Protein AF-A0A2M7CLM7-F1 (afdb_monomer)

Foldseek 3Di:
DDPVPDDCVPPDDQDPVNVVVDDPPPPCPDPDDDDDDDDDDPVLVVVLVVVDPCSVVVVVVVVVVVVVVVVVVVVVVVD

pLDDT: mean 81.15, std 13.59, range [44.69, 97.12]

Structure (mmCIF, N/CA/C/O backbone):
data_AF-A0A2M7CLM7-F1
#
_entry.id   AF-A0A2M7CLM7-F1
#
loop_
_atom_site.group_PDB
_atom_site.id
_atom_site.type_symbol
_atom_site.label_atom_id
_atom_site.label_alt_id
_atom_site.label_comp_id
_atom_site.label_asym_id
_atom_site.label_entity_id
_atom_site.label_seq_id
_atom_site.pdbx_PDB_ins_code
_atom_site.Cartn_x
_atom_site.Cartn_y
_atom_site.Cartn_z
_atom_site.occupancy
_atom_site.B_iso_or_equiv
_atom_site.auth_seq_id
_atom_site.auth_comp_id
_atom_site.auth_asym_id
_atom_site.auth_atom_id
_atom_site.pdbx_PDB_model_num
ATOM 1 N N . MET A 1 1 ? 38.651 -2.663 -22.784 1.00 62.88 1 MET A N 1
ATOM 2 C CA . MET A 1 1 ? 37.188 -2.546 -22.754 1.00 62.88 1 MET A CA 1
ATOM 3 C C . MET A 1 1 ? 36.755 -1.786 -23.978 1.00 62.88 1 MET A C 1
ATOM 5 O O . MET A 1 1 ? 36.752 -0.561 -23.995 1.00 62.88 1 MET A O 1
ATOM 9 N N . THR A 1 2 ? 36.52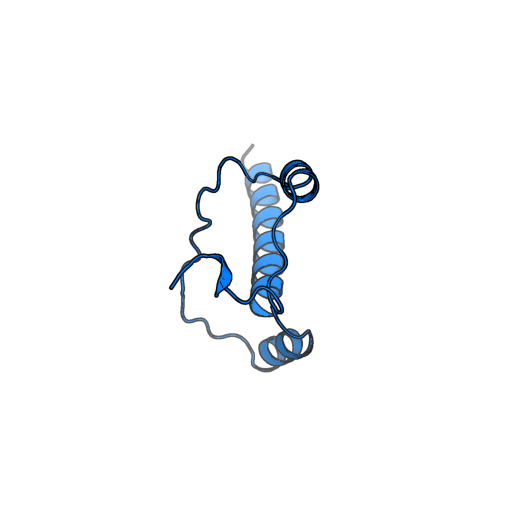9 -2.558 -25.029 1.00 81.25 2 THR A N 1
ATOM 10 C CA . THR A 1 2 ? 35.855 -2.132 -26.251 1.00 81.25 2 THR A CA 1
ATOM 11 C C . THR A 1 2 ? 34.391 -2.540 -26.152 1.00 81.25 2 THR A C 1
ATOM 13 O O . THR A 1 2 ? 34.073 -3.496 -25.446 1.00 81.25 2 THR A O 1
ATOM 16 N N . ASP A 1 3 ? 33.506 -1.854 -26.866 1.00 77.44 3 ASP A N 1
ATOM 17 C CA . ASP A 1 3 ? 32.072 -2.179 -26.879 1.00 77.44 3 ASP A CA 1
ATOM 18 C C . ASP A 1 3 ? 31.797 -3.639 -27.289 1.00 77.44 3 ASP A C 1
ATOM 20 O O . ASP A 1 3 ? 30.820 -4.234 -26.850 1.00 77.44 3 ASP A O 1
ATOM 24 N N . ALA A 1 4 ? 32.702 -4.252 -28.062 1.00 80.19 4 ALA A N 1
ATOM 25 C CA . ALA A 1 4 ? 32.624 -5.654 -28.472 1.00 80.19 4 ALA A CA 1
ATOM 26 C C . ALA A 1 4 ? 32.829 -6.665 -27.324 1.00 80.19 4 ALA A C 1
ATOM 28 O O . ALA A 1 4 ? 32.586 -7.855 -27.508 1.00 80.19 4 ALA A O 1
ATOM 29 N N . GLU A 1 5 ? 33.297 -6.213 -26.159 1.00 83.75 5 GLU A N 1
ATOM 30 C CA . GLU A 1 5 ? 33.515 -7.040 -24.965 1.00 83.75 5 GLU A CA 1
ATOM 31 C C . GLU A 1 5 ? 32.329 -6.971 -23.980 1.00 83.75 5 GLU A C 1
ATOM 33 O O . GLU A 1 5 ? 32.395 -7.570 -22.907 1.00 83.75 5 GLU A O 1
ATOM 38 N N . ILE A 1 6 ? 31.260 -6.233 -24.311 1.00 82.94 6 ILE A N 1
ATOM 39 C CA . ILE A 1 6 ? 30.059 -6.115 -23.475 1.00 82.94 6 ILE A CA 1
ATOM 40 C C . ILE A 1 6 ? 29.157 -7.331 -23.719 1.00 82.94 6 ILE A C 1
ATOM 42 O O . ILE A 1 6 ? 28.708 -7.577 -24.837 1.00 82.94 6 ILE A O 1
ATOM 46 N N . ASP A 1 7 ? 28.894 -8.091 -22.659 1.00 80.31 7 ASP A N 1
ATOM 47 C CA . ASP A 1 7 ? 27.943 -9.201 -22.673 1.00 80.31 7 ASP A CA 1
ATOM 48 C C . ASP A 1 7 ? 26.509 -8.672 -22.510 1.00 80.31 7 ASP A C 1
ATOM 50 O O . ASP A 1 7 ? 26.208 -7.968 -21.549 1.00 80.31 7 ASP A O 1
ATOM 54 N N . PHE A 1 8 ? 25.636 -9.019 -23.458 1.00 75.75 8 PHE A N 1
ATOM 55 C CA . PHE A 1 8 ? 24.213 -8.657 -23.482 1.00 75.75 8 PHE A CA 1
ATOM 56 C C . PHE A 1 8 ? 23.298 -9.879 -23.295 1.00 75.75 8 PHE A C 1
ATOM 58 O O . PHE A 1 8 ? 22.101 -9.819 -23.590 1.00 75.75 8 PHE A O 1
ATOM 65 N N . SER A 1 9 ? 23.846 -11.016 -22.855 1.00 79.62 9 SER A N 1
ATOM 66 C CA . SER A 1 9 ? 23.097 -12.267 -22.693 1.00 79.62 9 SER A CA 1
ATOM 67 C C . SER A 1 9 ? 21.936 -12.165 -21.695 1.00 79.62 9 SER A C 1
ATOM 69 O O . SER A 1 9 ? 20.937 -12.870 -21.849 1.00 79.62 9 SER A O 1
ATOM 71 N N . ASP A 1 10 ? 22.026 -11.268 -20.713 1.00 79.44 10 ASP A N 1
ATOM 72 C CA . ASP A 1 10 ? 21.009 -11.012 -19.690 1.00 79.44 10 ASP A CA 1
ATOM 73 C C . ASP A 1 10 ? 20.133 -9.779 -19.980 1.00 79.44 10 ASP A C 1
ATOM 75 O O . ASP A 1 10 ? 19.007 -9.685 -19.478 1.00 79.44 10 ASP A O 1
ATOM 79 N N . ILE A 1 11 ? 20.618 -8.842 -20.799 1.00 78.75 11 ILE A N 1
ATOM 80 C CA . ILE A 1 11 ? 19.937 -7.586 -21.124 1.00 78.75 11 ILE A CA 1
ATOM 81 C C . ILE A 1 11 ? 19.992 -7.369 -22.641 1.00 78.75 11 ILE A C 1
ATOM 83 O O . ILE A 1 11 ? 20.943 -6.768 -23.144 1.00 78.75 11 ILE A O 1
ATOM 87 N N . PRO A 1 12 ? 18.972 -7.821 -23.393 1.00 76.88 12 PRO A N 1
ATOM 88 C CA . PRO A 1 12 ? 18.937 -7.619 -24.833 1.00 76.88 12 PRO A CA 1
ATOM 89 C C . PRO A 1 12 ? 18.891 -6.125 -25.166 1.00 76.88 12 PRO A C 1
ATOM 91 O O . PRO A 1 12 ? 18.212 -5.340 -24.495 1.00 76.88 12 PRO A O 1
ATOM 94 N N . GLU A 1 13 ? 19.586 -5.737 -26.233 1.00 80.69 13 GLU A N 1
ATOM 95 C CA . GLU A 1 13 ? 19.599 -4.353 -26.691 1.00 80.69 13 GLU A CA 1
ATOM 96 C C . GLU A 1 13 ? 18.194 -3.865 -27.065 1.00 80.69 13 GLU A C 1
ATOM 98 O O . GLU A 1 13 ? 17.385 -4.564 -27.683 1.00 80.69 13 GLU A O 1
ATOM 103 N N . VAL A 1 14 ? 17.898 -2.619 -26.694 1.00 81.38 14 VAL A N 1
ATOM 104 C CA . VAL A 1 14 ? 16.622 -1.987 -27.024 1.00 81.38 14 VAL A CA 1
ATOM 105 C C . VAL A 1 14 ? 16.616 -1.652 -28.510 1.00 81.38 14 VAL A C 1
ATOM 107 O O . VAL A 1 14 ? 17.305 -0.733 -28.952 1.00 81.38 14 VAL A O 1
ATOM 110 N N . THR A 1 15 ? 15.798 -2.359 -29.289 1.00 84.94 15 THR A N 1
ATOM 111 C CA . THR A 1 15 ? 15.643 -2.033 -30.710 1.00 84.94 15 THR A CA 1
ATOM 112 C C . THR A 1 15 ? 14.906 -0.699 -30.893 1.00 84.94 15 THR A C 1
ATOM 114 O O . THR A 1 15 ? 14.098 -0.302 -30.041 1.00 84.94 15 THR A O 1
ATOM 117 N N . PRO A 1 16 ? 15.095 -0.004 -32.029 1.00 80.62 16 PRO A N 1
ATOM 118 C CA . PRO A 1 16 ? 14.333 1.207 -32.345 1.00 80.62 16 PRO A CA 1
ATOM 119 C C . PRO A 1 16 ? 12.809 0.996 -32.296 1.00 80.62 16 PRO A C 1
ATOM 121 O O . PRO A 1 16 ? 12.064 1.879 -31.874 1.00 80.62 16 PRO A O 1
ATOM 124 N N . GLU A 1 17 ? 12.338 -0.197 -32.665 1.00 81.19 17 GLU A N 1
ATOM 125 C CA . GLU A 1 17 ? 10.922 -0.574 -32.605 1.00 81.19 17 GLU A CA 1
ATOM 126 C C . GLU A 1 17 ? 10.422 -0.758 -31.164 1.00 81.19 17 GLU A C 1
ATOM 128 O O . GLU A 1 17 ? 9.291 -0.378 -30.847 1.00 81.19 17 GLU A O 1
ATOM 133 N N . MET A 1 18 ? 11.254 -1.316 -30.275 1.00 78.25 18 MET A N 1
ATOM 134 C CA . MET A 1 18 ? 10.964 -1.404 -28.839 1.00 78.25 18 MET A CA 1
ATOM 135 C C . MET A 1 18 ? 10.909 -0.014 -28.208 1.00 78.25 18 MET A C 1
ATOM 137 O O . MET A 1 18 ? 9.992 0.278 -27.439 1.00 78.25 18 MET A O 1
ATOM 141 N N . PHE A 1 19 ? 11.843 0.863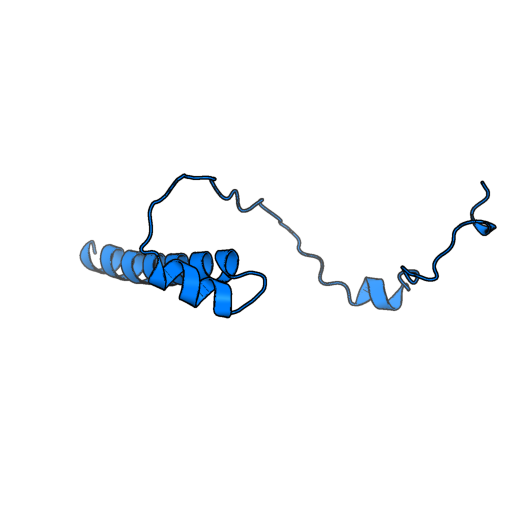 -28.580 1.00 79.19 19 PHE A N 1
ATOM 142 C CA . PHE A 1 19 ? 11.875 2.246 -28.115 1.00 79.19 19 PHE A CA 1
ATOM 143 C C . PHE A 1 19 ? 10.621 3.020 -28.545 1.00 79.19 19 PHE A C 1
ATOM 145 O O . PHE A 1 19 ? 10.006 3.704 -27.728 1.00 79.19 19 PHE A O 1
ATOM 152 N N . ALA A 1 20 ? 10.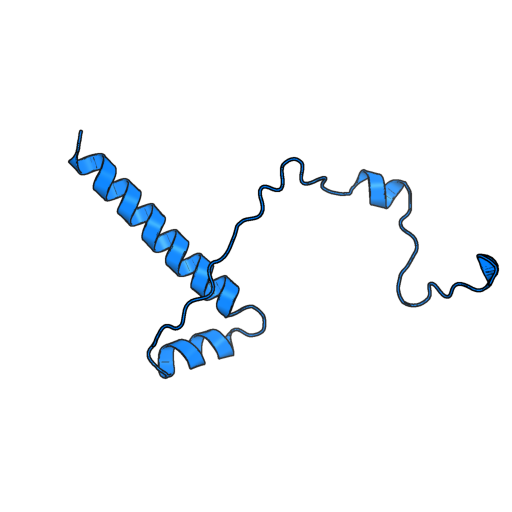179 2.849 -29.796 1.00 77.00 20 ALA A N 1
ATOM 153 C CA . ALA A 1 20 ? 8.973 3.488 -30.326 1.00 77.00 20 ALA A CA 1
ATOM 154 C C . ALA A 1 20 ? 7.677 3.045 -29.618 1.00 77.00 20 ALA A C 1
ATOM 156 O O . ALA A 1 20 ? 6.727 3.821 -29.524 1.00 77.00 20 ALA A O 1
ATOM 157 N N . LYS A 1 21 ? 7.637 1.814 -29.091 1.00 75.25 21 LYS A N 1
ATOM 158 C CA . LYS A 1 21 ? 6.515 1.282 -28.293 1.00 75.25 21 LYS A CA 1
ATOM 159 C C . LYS A 1 21 ? 6.606 1.648 -26.807 1.00 75.25 21 LYS A C 1
ATOM 161 O O . LYS A 1 21 ? 5.688 1.346 -26.042 1.00 75.25 21 LYS A O 1
ATOM 166 N N . GLY A 1 22 ? 7.694 2.290 -26.383 1.00 70.19 22 GLY A N 1
ATOM 167 C CA . GLY A 1 22 ? 7.901 2.712 -25.006 1.00 70.19 22 GLY A CA 1
ATOM 168 C C . GLY A 1 22 ? 6.879 3.764 -24.575 1.00 70.19 22 GLY A C 1
ATOM 169 O O . GLY A 1 22 ? 6.770 4.838 -25.166 1.00 70.19 22 GLY A O 1
ATOM 170 N N . ILE A 1 23 ? 6.141 3.492 -23.497 1.00 63.72 23 ILE A N 1
ATOM 171 C CA . ILE A 1 23 ? 5.261 4.493 -22.884 1.00 63.72 23 ILE A CA 1
ATOM 172 C C . ILE A 1 23 ? 6.136 5.532 -22.175 1.00 63.72 23 ILE A C 1
ATOM 174 O O . ILE A 1 23 ? 6.603 5.321 -21.053 1.00 63.72 23 ILE A O 1
ATOM 178 N N . VAL A 1 24 ? 6.335 6.687 -22.810 1.00 62.69 24 VAL A N 1
ATOM 179 C CA . VAL A 1 24 ? 7.024 7.821 -22.186 1.00 62.69 24 VAL A CA 1
ATOM 180 C C . VAL A 1 24 ? 6.113 8.430 -21.121 1.00 62.69 24 VAL A C 1
ATOM 182 O O . VAL A 1 24 ? 5.178 9.176 -21.417 1.00 62.69 24 VAL A O 1
ATOM 185 N N . ARG A 1 25 ? 6.401 8.155 -19.846 1.00 59.81 25 ARG A N 1
ATOM 186 C CA . ARG A 1 25 ? 5.770 8.852 -18.717 1.00 59.81 25 ARG A CA 1
ATOM 187 C C . ARG A 1 25 ? 6.302 10.288 -18.626 1.00 59.81 25 ARG A C 1
ATOM 189 O O . ARG A 1 25 ? 7.223 10.571 -17.866 1.00 59.81 25 ARG A O 1
ATOM 196 N N . ARG A 1 26 ? 5.732 11.210 -19.409 1.00 48.84 26 ARG A N 1
ATOM 197 C CA . ARG A 1 26 ? 6.002 12.653 -19.277 1.00 48.84 26 ARG A CA 1
ATOM 198 C C . ARG A 1 26 ? 5.370 13.180 -17.982 1.00 48.84 26 ARG A C 1
ATOM 200 O O . ARG A 1 26 ? 4.178 13.003 -17.765 1.00 48.84 26 ARG A O 1
ATOM 207 N N . GLY A 1 27 ? 6.163 13.844 -17.136 1.00 57.09 27 GLY A N 1
ATOM 208 C CA . GLY A 1 27 ? 5.659 14.545 -15.946 1.00 57.09 27 GLY A CA 1
ATOM 209 C C . GLY A 1 27 ? 5.705 13.763 -14.630 1.00 57.09 27 GLY A C 1
ATOM 210 O O . GLY A 1 27 ? 4.817 13.934 -13.797 1.00 57.09 27 GLY A O 1
ATOM 211 N N . LEU A 1 28 ? 6.734 12.932 -14.416 1.00 54.72 28 LEU A N 1
ATOM 212 C CA . LEU A 1 28 ? 7.021 12.260 -13.141 1.00 54.72 28 LEU A CA 1
ATOM 213 C C . LEU A 1 28 ? 7.272 13.281 -12.012 1.00 54.72 28 LEU A C 1
ATOM 215 O O . LEU A 1 28 ? 8.408 13.482 -11.592 1.00 54.72 28 LEU A O 1
ATOM 219 N N . LYS A 1 29 ? 6.226 13.917 -11.472 1.00 59.19 29 LYS A N 1
ATOM 220 C CA . LYS A 1 29 ? 6.307 14.433 -10.104 1.00 59.19 29 LYS A CA 1
ATOM 221 C C . LYS A 1 29 ? 6.537 13.208 -9.220 1.00 59.19 29 LYS A C 1
ATOM 223 O O . LYS A 1 29 ? 5.678 12.320 -9.224 1.00 59.19 29 LYS A O 1
ATOM 228 N N . PRO A 1 30 ? 7.670 13.109 -8.505 1.00 60.38 30 PRO A N 1
ATOM 229 C CA . PRO A 1 30 ? 7.895 11.986 -7.616 1.00 60.38 30 PRO A CA 1
ATOM 230 C C . PRO A 1 30 ? 6.741 11.951 -6.619 1.00 60.38 30 PRO A C 1
ATOM 232 O O . PRO A 1 30 ? 6.497 12.931 -5.912 1.00 60.38 30 PRO A O 1
ATOM 235 N N . ILE A 1 31 ? 6.000 10.844 -6.573 1.00 66.94 31 ILE A N 1
ATOM 236 C CA . ILE A 1 31 ? 5.057 10.631 -5.480 1.00 66.94 31 ILE A CA 1
ATOM 237 C C . ILE A 1 31 ? 5.926 10.353 -4.257 1.00 66.94 31 ILE A C 1
ATOM 239 O O . ILE A 1 31 ? 6.414 9.238 -4.071 1.00 66.94 31 ILE A O 1
ATOM 243 N N . THR A 1 32 ? 6.164 11.381 -3.449 1.00 76.62 32 THR A N 1
ATOM 244 C CA . THR A 1 32 ? 6.947 11.259 -2.224 1.00 76.62 32 THR A CA 1
ATOM 245 C C . THR A 1 32 ? 6.129 10.486 -1.196 1.00 76.62 32 THR A C 1
ATOM 247 O O . THR A 1 32 ? 5.167 10.983 -0.607 1.00 76.62 32 THR A O 1
ATOM 250 N N . LYS A 1 33 ? 6.484 9.215 -1.000 1.00 82.38 33 LYS A N 1
ATOM 251 C CA . LYS A 1 33 ? 5.981 8.426 0.125 1.00 82.38 33 LYS A CA 1
ATOM 252 C C . LYS A 1 33 ? 6.728 8.880 1.376 1.00 82.38 33 LYS A C 1
ATOM 254 O O . LYS A 1 33 ? 7.950 8.991 1.352 1.00 82.38 33 LYS A O 1
ATOM 259 N N . LYS A 1 34 ? 6.006 9.140 2.463 1.00 85.81 34 LYS A N 1
ATOM 260 C CA . LYS A 1 34 ? 6.622 9.373 3.773 1.00 85.81 34 LYS A CA 1
ATOM 261 C C . LYS A 1 34 ? 6.753 8.034 4.487 1.00 85.81 34 LYS A C 1
ATOM 263 O O . LYS A 1 34 ? 5.763 7.317 4.609 1.00 85.81 34 LYS A O 1
ATOM 268 N N . GLN A 1 35 ? 7.958 7.704 4.939 1.00 87.81 35 GLN A N 1
ATOM 269 C CA . GLN A 1 35 ? 8.162 6.576 5.838 1.00 87.81 35 GLN A CA 1
ATOM 270 C C . GLN A 1 35 ? 7.687 6.981 7.233 1.00 87.81 35 GLN A C 1
ATOM 272 O O . GLN A 1 35 ? 8.072 8.031 7.744 1.00 87.81 35 GLN A O 1
ATOM 277 N N . LEU A 1 36 ? 6.827 6.162 7.826 1.00 88.56 36 LEU A N 1
ATOM 278 C CA . LEU A 1 36 ? 6.304 6.367 9.169 1.00 88.56 36 LEU A CA 1
ATOM 279 C C . LEU A 1 36 ? 6.220 5.020 9.887 1.00 88.56 36 LEU A C 1
ATOM 281 O O . LEU A 1 36 ? 5.963 3.995 9.255 1.00 88.56 36 LEU A O 1
ATOM 285 N N . THR A 1 37 ? 6.434 5.026 11.199 1.00 91.44 37 THR A N 1
ATOM 286 C CA . THR A 1 37 ? 6.262 3.835 12.034 1.00 91.44 37 THR A CA 1
ATOM 287 C C . THR A 1 37 ? 4.808 3.773 12.491 1.00 91.44 37 THR A C 1
ATOM 289 O O . THR A 1 37 ? 4.366 4.629 13.253 1.00 91.44 37 THR A O 1
ATOM 292 N N . LEU A 1 38 ? 4.064 2.773 12.017 1.00 89.75 38 LEU A N 1
ATOM 293 C CA . LEU A 1 38 ? 2.672 2.512 12.390 1.00 89.75 38 LEU A CA 1
ATOM 294 C C . LEU A 1 38 ? 2.565 1.119 13.007 1.00 89.75 38 LEU A C 1
ATOM 296 O O . LEU A 1 38 ? 3.246 0.194 12.566 1.00 89.75 38 LEU A O 1
ATOM 300 N N . ARG A 1 39 ? 1.690 0.968 14.002 1.00 93.44 39 ARG A N 1
ATOM 301 C CA . ARG A 1 39 ? 1.281 -0.341 14.513 1.00 93.44 39 ARG A CA 1
ATOM 302 C C . ARG A 1 39 ? -0.028 -0.734 13.838 1.00 93.44 39 ARG A C 1
ATOM 304 O O . ARG A 1 39 ? -0.971 0.051 13.848 1.00 93.44 39 ARG A O 1
ATOM 311 N N . LEU A 1 40 ? -0.040 -1.915 13.241 1.00 93.19 40 LEU A N 1
ATOM 312 C CA . LEU A 1 40 ? -1.214 -2.568 12.673 1.00 93.19 40 LEU A CA 1
ATOM 313 C C . LEU A 1 40 ? -1.351 -3.930 13.346 1.00 93.19 40 LEU A C 1
ATOM 315 O O . LEU A 1 40 ? -0.358 -4.459 13.858 1.00 93.19 40 LEU A O 1
ATOM 319 N N . ASP A 1 41 ? -2.557 -4.480 13.323 1.00 97.12 41 ASP A N 1
ATOM 320 C CA . ASP A 1 41 ? -2.813 -5.809 13.861 1.00 97.12 41 ASP A CA 1
ATOM 321 C C . ASP A 1 41 ? -2.004 -6.872 13.099 1.00 97.12 41 ASP A C 1
ATOM 323 O O . ASP A 1 41 ? -1.720 -6.742 11.901 1.00 97.12 41 ASP A O 1
ATOM 327 N N . SER A 1 42 ? -1.555 -7.897 13.828 1.00 96.19 42 SER A N 1
ATOM 328 C CA . SER A 1 42 ? -0.624 -8.903 13.298 1.00 96.19 42 SER A CA 1
ATOM 329 C C . SER A 1 42 ? -1.250 -9.721 12.172 1.00 96.19 42 SER A C 1
ATOM 331 O O . SER A 1 42 ? -0.614 -9.948 11.145 1.00 96.19 42 SER A O 1
ATOM 333 N N . ASP A 1 43 ? -2.510 -10.103 12.348 1.00 97.06 43 ASP A N 1
ATOM 334 C CA . ASP A 1 43 ? -3.321 -10.851 11.388 1.00 97.06 43 ASP A CA 1
ATOM 335 C C . ASP A 1 43 ? -3.502 -10.087 10.070 1.00 97.06 43 ASP A C 1
ATOM 337 O O . ASP A 1 43 ? -3.380 -10.657 8.987 1.00 97.06 43 ASP A O 1
ATOM 341 N N . LEU A 1 44 ? -3.699 -8.771 10.138 1.00 95.38 44 LEU A N 1
ATOM 342 C CA . LEU A 1 44 ? -3.810 -7.921 8.959 1.00 95.38 44 LEU A CA 1
ATOM 343 C C . LEU A 1 44 ? -2.491 -7.876 8.181 1.00 95.38 44 LEU A C 1
ATOM 345 O O . LEU A 1 44 ? -2.489 -7.946 6.949 1.00 95.38 44 LEU A O 1
ATOM 349 N N . ILE A 1 45 ? -1.357 -7.778 8.882 1.00 94.31 45 ILE A N 1
ATOM 350 C CA . ILE A 1 45 ? -0.034 -7.811 8.246 1.00 94.31 45 ILE A CA 1
ATOM 351 C C . ILE A 1 45 ? 0.212 -9.172 7.588 1.00 94.31 45 ILE A C 1
ATOM 353 O O . ILE A 1 45 ? 0.718 -9.214 6.464 1.00 94.31 45 ILE A O 1
ATOM 357 N N . GLU A 1 46 ? -0.117 -10.265 8.272 1.00 96.75 46 GLU A N 1
ATOM 358 C CA . GLU A 1 46 ? 0.029 -11.627 7.750 1.00 96.75 46 GLU A CA 1
ATOM 359 C C . GLU A 1 46 ? -0.817 -11.832 6.497 1.00 96.75 46 GLU A C 1
ATOM 361 O O . GLU A 1 46 ? -0.263 -12.168 5.450 1.00 96.75 46 GLU A O 1
ATOM 366 N N . TRP A 1 47 ? -2.101 -11.480 6.548 1.00 96.12 47 TRP A N 1
ATOM 367 C CA . TRP A 1 47 ? -3.003 -11.574 5.402 1.00 96.12 47 TRP A CA 1
ATOM 368 C C . TRP A 1 47 ? -2.486 -10.809 4.179 1.00 96.12 47 TRP A C 1
ATOM 370 O O . TRP A 1 47 ? -2.530 -11.304 3.054 1.00 96.12 47 TRP A O 1
ATOM 380 N N . PHE A 1 48 ? -1.946 -9.599 4.364 1.00 95.31 48 PHE A N 1
ATOM 381 C CA . PHE A 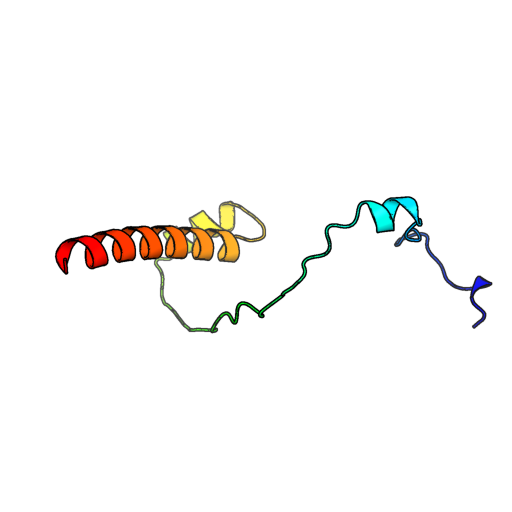1 48 ? -1.353 -8.848 3.256 1.00 95.31 48 PHE A CA 1
ATOM 382 C C . PHE A 1 48 ? -0.085 -9.521 2.716 1.00 95.31 48 PHE A C 1
ATOM 384 O O . PHE A 1 48 ? 0.107 -9.556 1.497 1.00 95.31 48 PHE A O 1
ATOM 391 N N . LYS A 1 49 ? 0.776 -10.056 3.591 1.00 93.94 49 LYS A N 1
ATOM 392 C CA . LYS A 1 49 ? 2.007 -10.763 3.198 1.00 93.94 49 LYS A CA 1
ATOM 393 C C . LYS A 1 49 ? 1.721 -12.037 2.402 1.00 93.94 49 LYS A C 1
ATOM 395 O O . LYS A 1 49 ? 2.453 -12.306 1.451 1.00 93.94 49 LYS A O 1
ATOM 400 N N . GLU A 1 50 ? 0.657 -12.770 2.729 1.00 95.50 50 GLU A N 1
ATOM 401 C CA . GLU A 1 50 ? 0.213 -13.959 1.980 1.00 95.50 50 GLU A CA 1
ATOM 402 C C . GLU A 1 50 ? -0.088 -13.647 0.507 1.00 95.50 50 GLU A C 1
ATOM 404 O O . GLU A 1 50 ? 0.068 -14.499 -0.364 1.00 95.50 50 GLU A O 1
ATOM 409 N N . GLN A 1 51 ? -0.436 -12.397 0.186 1.00 90.25 51 GLN A N 1
ATOM 410 C CA . GLN A 1 51 ? -0.699 -11.968 -1.190 1.00 90.25 51 GLN A CA 1
ATOM 411 C C . GLN A 1 51 ? 0.563 -11.723 -2.035 1.00 90.25 51 GLN A C 1
ATOM 413 O O . GLN A 1 51 ? 0.450 -11.200 -3.155 1.00 90.25 51 GLN A O 1
ATOM 418 N N . GLY A 1 52 ? 1.744 -12.046 -1.503 1.00 89.62 52 GLY A N 1
ATOM 419 C CA . GLY A 1 52 ? 3.019 -12.048 -2.208 1.00 89.62 52 GLY A CA 1
ATOM 420 C C . GLY A 1 52 ? 3.733 -10.696 -2.279 1.00 89.62 52 GLY A C 1
ATOM 421 O O . GLY A 1 52 ? 3.473 -9.749 -1.525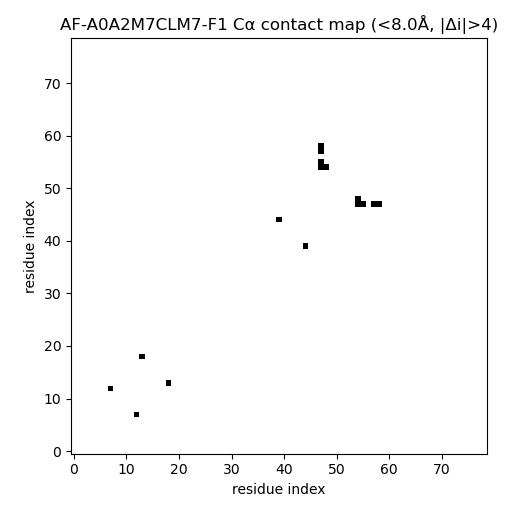 1.00 89.62 52 GLY A O 1
ATOM 422 N N . GLN A 1 53 ? 4.689 -10.612 -3.208 1.00 87.06 53 GLN A N 1
ATOM 423 C CA . GLN A 1 53 ? 5.510 -9.420 -3.404 1.00 87.06 53 GLN A CA 1
ATOM 424 C C . GLN A 1 53 ? 4.633 -8.192 -3.698 1.00 87.06 53 GLN A C 1
ATOM 426 O O . GLN A 1 53 ? 3.704 -8.230 -4.502 1.00 87.06 53 GLN A O 1
ATOM 431 N N . GLY A 1 54 ? 4.936 -7.075 -3.031 1.00 90.50 54 GLY A N 1
ATOM 432 C CA . GLY A 1 54 ? 4.190 -5.827 -3.202 1.00 90.50 54 GLY A CA 1
ATOM 433 C C . GLY A 1 54 ? 2.994 -5.649 -2.262 1.00 90.50 54 GLY A C 1
ATOM 434 O O . GLY A 1 54 ? 2.206 -4.727 -2.479 1.00 90.50 54 GLY A O 1
ATOM 435 N N . TYR A 1 55 ? 2.873 -6.446 -1.194 1.00 94.31 55 TYR A N 1
ATOM 436 C CA . TYR A 1 55 ? 1.821 -6.278 -0.181 1.00 94.31 55 TYR A CA 1
ATOM 437 C C . TYR A 1 55 ? 1.711 -4.841 0.362 1.00 94.31 55 TYR A C 1
ATOM 439 O O . TYR A 1 55 ? 0.611 -4.311 0.493 1.00 94.31 55 TYR A O 1
ATOM 447 N N . GLN A 1 56 ? 2.837 -4.145 0.574 1.00 91.00 56 GLN A N 1
ATOM 448 C CA . GLN A 1 56 ? 2.839 -2.736 0.996 1.00 91.00 56 GLN A CA 1
ATOM 449 C C . GLN A 1 56 ? 2.207 -1.809 -0.052 1.00 91.00 56 GLN A C 1
ATOM 451 O O . GLN A 1 56 ? 1.520 -0.847 0.289 1.00 91.00 56 GLN A O 1
ATOM 456 N N . THR A 1 57 ? 2.417 -2.093 -1.340 1.00 90.56 57 THR A N 1
ATOM 457 C CA . THR A 1 57 ? 1.797 -1.347 -2.441 1.00 90.56 57 THR A CA 1
ATOM 458 C C . THR A 1 57 ? 0.288 -1.574 -2.463 1.00 90.56 57 THR A C 1
ATOM 460 O O . THR A 1 57 ? -0.451 -0.601 -2.609 1.00 90.56 57 THR A O 1
ATOM 463 N N . LYS A 1 58 ? -0.170 -2.818 -2.257 1.00 91.62 58 LYS A N 1
ATOM 464 C CA . LYS A 1 58 ? -1.601 -3.159 -2.155 1.00 91.62 58 LYS A CA 1
ATOM 465 C C . LYS A 1 5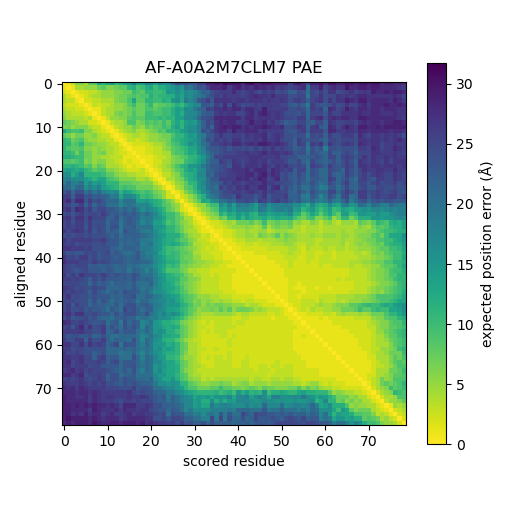8 ? -2.257 -2.470 -0.957 1.00 91.62 58 LYS A C 1
ATOM 467 O O . LYS A 1 58 ? -3.269 -1.795 -1.121 1.00 91.62 58 LYS A O 1
ATOM 472 N N . MET A 1 59 ? -1.626 -2.543 0.213 1.00 93.88 59 MET A N 1
ATOM 473 C CA . MET A 1 59 ? -2.075 -1.864 1.431 1.00 93.88 59 MET A CA 1
ATOM 474 C C . MET A 1 59 ? -2.187 -0.346 1.224 1.00 93.88 59 MET A C 1
ATOM 476 O O . MET A 1 59 ? -3.214 0.258 1.522 1.00 93.88 59 MET A O 1
ATOM 480 N N . ASN A 1 60 ? -1.174 0.281 0.622 1.00 92.50 60 ASN A N 1
ATOM 481 C CA . ASN A 1 60 ? -1.210 1.708 0.301 1.00 92.50 60 ASN A CA 1
ATOM 482 C C . ASN A 1 60 ? -2.303 2.068 -0.727 1.00 92.50 60 ASN A C 1
ATOM 484 O O . ASN A 1 60 ? -2.891 3.146 -0.638 1.00 92.50 60 ASN A O 1
ATOM 488 N N . ALA A 1 61 ? -2.583 1.196 -1.700 1.00 92.81 61 ALA A N 1
ATOM 489 C CA . ALA A 1 61 ? -3.664 1.402 -2.664 1.00 92.81 61 ALA A CA 1
ATOM 490 C C . ALA A 1 61 ? -5.044 1.363 -1.988 1.00 92.81 61 ALA A C 1
ATOM 492 O O . ALA A 1 61 ? -5.862 2.246 -2.246 1.00 92.81 61 ALA A O 1
ATOM 493 N N . LEU A 1 62 ? -5.265 0.413 -1.071 1.00 93.44 62 LEU A N 1
ATOM 494 C CA . LEU A 1 62 ? -6.500 0.314 -0.290 1.00 93.44 62 LEU A CA 1
ATOM 495 C C . LEU A 1 62 ? -6.732 1.570 0.561 1.00 93.44 62 LEU A C 1
ATOM 497 O O . LEU A 1 62 ? -7.792 2.189 0.479 1.00 93.44 62 LEU A O 1
ATOM 501 N N . LEU A 1 63 ? -5.715 1.997 1.318 1.00 93.12 63 LEU A N 1
ATOM 502 C CA . LEU A 1 63 ? -5.787 3.211 2.139 1.00 93.12 63 LEU A CA 1
ATOM 503 C C . LEU A 1 63 ? -6.076 4.458 1.293 1.00 93.12 63 LEU A C 1
ATOM 505 O O . LEU A 1 63 ? -6.835 5.335 1.706 1.00 93.12 63 LEU A O 1
ATOM 509 N N . ARG A 1 64 ? -5.502 4.533 0.087 1.00 92.56 64 ARG A N 1
ATOM 510 C CA . ARG A 1 64 ? -5.767 5.629 -0.848 1.00 92.56 64 ARG A CA 1
ATOM 511 C C . ARG A 1 64 ? -7.206 5.620 -1.348 1.00 92.56 64 ARG A C 1
ATOM 513 O O . ARG A 1 64 ? -7.829 6.674 -1.329 1.00 92.56 64 ARG A O 1
ATOM 520 N N . ALA A 1 65 ? -7.728 4.469 -1.763 1.00 93.12 65 ALA A N 1
ATOM 521 C CA . ALA A 1 65 ? -9.113 4.351 -2.214 1.00 93.12 65 ALA A CA 1
ATOM 522 C C . ALA A 1 65 ? -10.095 4.772 -1.109 1.00 93.12 65 ALA A C 1
ATOM 524 O O . ALA A 1 65 ? -10.984 5.587 -1.352 1.00 93.12 65 ALA A O 1
ATOM 525 N N . TYR A 1 66 ? -9.866 4.305 0.124 1.00 94.50 66 TYR A N 1
ATOM 526 C CA . TYR A 1 66 ? -10.661 4.698 1.287 1.00 94.50 66 TYR A CA 1
ATOM 527 C C . TYR A 1 66 ? -10.621 6.213 1.531 1.00 94.50 66 TYR A C 1
ATOM 529 O O . TYR A 1 66 ? -11.664 6.848 1.693 1.00 94.50 66 TYR A O 1
ATOM 537 N N . MET A 1 67 ? -9.424 6.807 1.524 1.00 93.25 67 MET A N 1
ATOM 538 C CA . MET A 1 67 ? -9.239 8.248 1.703 1.00 93.25 67 MET A CA 1
ATOM 539 C C . MET A 1 67 ? -9.978 9.063 0.634 1.00 93.25 67 MET A C 1
ATOM 541 O O . MET A 1 67 ? -10.625 10.051 0.974 1.00 93.25 67 MET A O 1
ATOM 545 N N . GLU A 1 68 ? -9.859 8.698 -0.644 1.00 92.50 68 GLU A N 1
ATOM 546 C CA . GLU A 1 68 ? -10.478 9.451 -1.741 1.00 92.50 68 GLU A CA 1
ATOM 547 C C . GLU A 1 68 ? -12.010 9.400 -1.674 1.00 92.50 68 GLU A C 1
ATOM 549 O O . GLU A 1 68 ? -12.658 10.440 -1.819 1.00 92.50 68 GLU A O 1
ATOM 554 N N . GLU A 1 69 ? -12.592 8.246 -1.335 1.00 92.81 69 GLU A N 1
ATOM 555 C CA . GLU A 1 69 ? -14.043 8.144 -1.138 1.00 92.81 69 GLU A CA 1
ATOM 556 C C . GLU A 1 69 ? -14.522 9.033 0.021 1.00 92.81 69 GLU A C 1
ATOM 558 O O . GLU A 1 69 ? -15.499 9.773 -0.104 1.00 92.81 69 GLU A O 1
ATOM 563 N N . HIS A 1 70 ? -13.786 9.065 1.133 1.00 90.88 70 HIS A N 1
ATOM 564 C CA . HIS A 1 70 ? -14.163 9.885 2.289 1.00 90.88 70 HIS A CA 1
ATOM 565 C C . HIS A 1 70 ? -13.941 11.385 2.068 1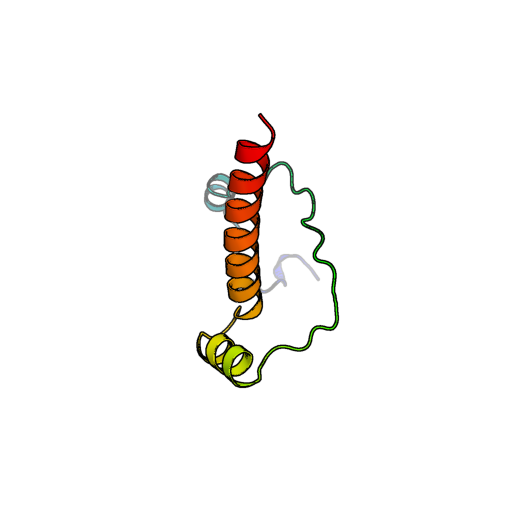.00 90.88 70 HIS A C 1
ATOM 567 O O . HIS A 1 70 ? -14.697 12.208 2.591 1.00 90.88 70 HIS A O 1
ATOM 573 N N . LYS A 1 71 ? -12.953 11.771 1.254 1.00 86.31 71 LYS A N 1
ATOM 574 C CA . LYS A 1 71 ? -12.789 13.166 0.821 1.00 86.31 71 LYS A CA 1
ATOM 575 C C . LYS A 1 71 ? -13.959 13.628 -0.041 1.00 86.31 71 LYS A C 1
ATOM 577 O O . LYS A 1 71 ? -14.434 14.747 0.151 1.00 86.31 71 LYS A O 1
ATOM 582 N N . ARG A 1 72 ? -14.445 12.774 -0.949 1.00 74.69 72 ARG A N 1
ATOM 583 C CA . ARG A 1 72 ? -15.606 13.062 -1.806 1.00 74.69 72 ARG A CA 1
ATOM 584 C C . ARG A 1 72 ? -16.853 13.361 -0.969 1.00 74.69 72 ARG A C 1
ATOM 586 O O . ARG A 1 72 ? -17.520 14.367 -1.1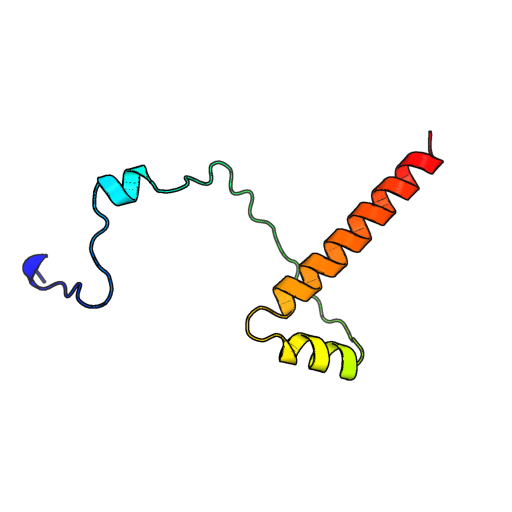97 1.00 74.69 72 ARG A O 1
ATOM 593 N N . VAL A 1 73 ? -17.116 12.546 0.053 1.00 63.16 73 VAL A N 1
ATOM 594 C CA . VAL A 1 73 ? -18.258 12.723 0.971 1.00 63.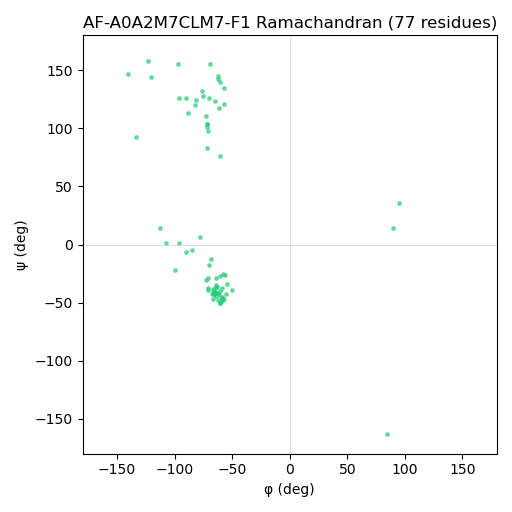16 73 VAL A CA 1
ATOM 595 C C . VAL A 1 73 ? -18.123 13.989 1.829 1.00 63.16 73 VAL A C 1
ATOM 597 O O . VAL A 1 73 ? -19.106 14.694 2.054 1.00 63.16 73 VAL A O 1
ATOM 600 N N . ALA A 1 74 ? -16.914 14.322 2.288 1.00 61.66 74 ALA A N 1
ATOM 601 C CA . ALA A 1 74 ? -16.671 15.528 3.082 1.00 61.66 74 ALA A CA 1
ATOM 602 C C . ALA A 1 74 ? -16.787 16.833 2.269 1.00 61.66 74 ALA A C 1
ATOM 604 O O . ALA A 1 74 ? -17.139 17.869 2.831 1.00 61.66 74 ALA A O 1
ATOM 605 N N . GLY A 1 75 ? -16.506 16.795 0.963 1.00 60.12 75 GLY A N 1
ATOM 606 C CA . GLY A 1 75 ? -16.741 17.920 0.051 1.00 60.12 75 GLY A CA 1
ATOM 607 C C . GLY A 1 75 ? -18.229 18.167 -0.213 1.00 60.12 75 GLY A C 1
ATOM 608 O O . GLY A 1 75 ? -18.663 19.312 -0.200 1.00 60.12 75 GLY A O 1
ATOM 609 N N . ALA A 1 76 ? -19.021 17.100 -0.353 1.00 58.25 76 ALA A N 1
ATOM 610 C CA . ALA A 1 76 ? -20.461 17.177 -0.621 1.00 58.25 76 ALA A CA 1
ATOM 611 C C . ALA A 1 76 ? -21.311 17.691 0.560 1.00 58.25 76 ALA A C 1
ATOM 613 O O . ALA A 1 76 ? -22.447 18.091 0.356 1.00 58.25 76 ALA A O 1
ATOM 614 N N . ARG A 1 77 ? -20.784 17.682 1.793 1.00 56.41 77 ARG A N 1
ATOM 615 C CA . ARG A 1 77 ? -21.463 18.232 2.986 1.00 56.41 77 ARG A CA 1
ATOM 616 C C . ARG A 1 77 ? -21.158 19.709 3.261 1.00 56.41 77 ARG A C 1
ATOM 618 O O . ARG A 1 77 ? -21.711 20.262 4.205 1.00 56.41 77 ARG A O 1
ATOM 625 N N . ARG A 1 78 ? -20.236 20.325 2.511 1.00 57.28 78 ARG A N 1
ATOM 626 C CA . ARG A 1 78 ? -19.830 21.733 2.688 1.00 57.28 78 ARG A CA 1
ATOM 627 C C . ARG A 1 78 ? -20.344 22.676 1.590 1.00 57.28 78 ARG A C 1
ATOM 629 O O . ARG A 1 78 ? -19.993 23.851 1.638 1.00 57.28 78 ARG A O 1
ATOM 636 N N . GLY A 1 79 ? -21.111 22.177 0.621 1.00 44.69 79 GLY A N 1
ATOM 637 C CA . GLY A 1 79 ? -21.806 22.975 -0.397 1.00 44.69 79 GLY A CA 1
ATOM 638 C C . GLY A 1 79 ? -23.303 22.882 -0.186 1.00 44.69 79 GLY A C 1
ATOM 639 O O . GLY A 1 79 ? -23.964 23.929 -0.329 1.00 44.69 79 GLY A O 1
#

Radius of gyration: 21.66 Å; Cα contacts (8 Å, |Δi|>4): 8; chains: 1; bounding box: 59×37×47 Å

Mean predicted aligned error: 13.98 Å

Secondary structure (DSSP, 8-state):
--GGG---SSS----HHHHHT----TT-----PPP------HHHHHHHHHT-TTHHHHHHHHHHHHHHHHHHHHHHT--

Sequence (79 aa):
MTDAEIDFSDIPEVTPEMFAKGIVRRGLKPITKKQLTLRLDSDLIEWFKEQGQGYQTKMNALLRAYMEEHKRVAGARRG

Solvent-accessible surface area (backbone atoms only — not comparable to full-atom values): 5325 Å² total; per-residue (Å²): 140,55,82,91,73,63,84,45,93,90,55,73,80,82,45,73,70,56,56,72,69,52,83,78,78,80,79,79,69,77,83,81,78,81,89,76,94,77,89,72,61,67,67,62,54,49,60,38,50,73,71,40,90,59,30,69,59,53,54,52,49,52,56,47,54,55,50,53,55,52,49,54,57,59,54,68,75,74,114